Protein AF-A0A6B3DWB1-F1 (afdb_monomer)

Solvent-accessible surface area (backbone atoms only — not comparable to full-atom values): 5736 Å² total; per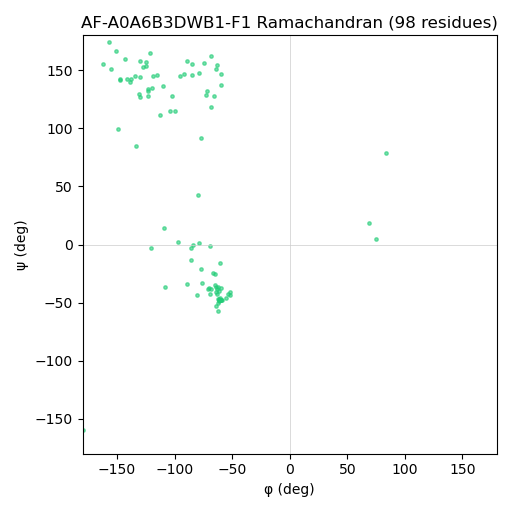-residue (Å²): 140,80,86,70,95,78,70,56,61,52,53,37,47,80,46,70,69,41,43,50,54,46,49,53,48,35,49,64,78,38,43,70,59,51,54,56,45,71,76,43,96,80,65,68,60,48,82,46,73,39,75,53,96,56,76,34,18,35,38,35,39,51,67,33,57,75,70,73,47,76,62,42,81,19,30,18,30,35,38,33,37,30,67,28,86,88,35,95,83,41,41,44,79,72,50,72,43,33,35,121

Foldseek 3Di:
DDPDPPPQKDWDFPDPVLQVVQQVVQCVVCVVVLVVVLVDPDDQKDKTKDFDPDFSTWMDGNVCVVVVHDTDTAGMKMWMWGADCPDPSRIDTPDMGTDD

Nearest PDB structures (foldseek):
  5e3e-assembly2_D  TM=9.545E-01  e=1.095E-08  Yersinia kristensenii ATCC 33638
  5hy7-assembly1_A  TM=4.727E-01  e=1.289E+00  Thermochaetoides thermophila DSM 1495

Structure (mmCIF, N/CA/C/O backbone):
data_AF-A0A6B3DWB1-F1
#
_entry.id   AF-A0A6B3DWB1-F1
#
loop_
_atom_site.group_PDB
_atom_site.id
_atom_site.type_symbol
_atom_site.label_atom_id
_atom_site.label_alt_id
_atom_site.label_comp_id
_atom_site.label_asym_id
_atom_site.label_entity_id
_atom_site.label_seq_id
_atom_site.pdbx_PDB_ins_code
_atom_site.Cartn_x
_atom_site.Cartn_y
_atom_site.Cartn_z
_atom_site.occupancy
_atom_site.B_iso_or_equiv
_atom_site.auth_seq_id
_atom_site.auth_comp_id
_atom_site.auth_asym_id
_atom_site.auth_atom_id
_atom_site.pdbx_PDB_model_num
ATOM 1 N N . MET A 1 1 ? 2.369 25.123 -7.418 1.00 39.56 1 MET A N 1
ATOM 2 C CA . MET A 1 1 ? 2.012 24.158 -6.358 1.00 39.56 1 MET A CA 1
ATOM 3 C C . MET A 1 1 ? 2.871 22.909 -6.545 1.00 39.56 1 MET A C 1
ATOM 5 O O . MET A 1 1 ? 2.590 22.113 -7.425 1.00 39.56 1 MET A O 1
ATOM 9 N N . ARG A 1 2 ? 3.979 22.782 -5.810 1.00 41.41 2 ARG A N 1
ATOM 10 C CA . ARG A 1 2 ? 4.730 21.524 -5.663 1.00 41.41 2 ARG A CA 1
ATOM 11 C C . ARG A 1 2 ? 5.015 21.384 -4.176 1.00 41.41 2 ARG A C 1
ATOM 13 O O . ARG A 1 2 ? 6.004 21.908 -3.680 1.00 41.41 2 ARG A O 1
ATOM 20 N N . ALA A 1 3 ? 4.047 20.826 -3.461 1.00 44.06 3 ALA A N 1
ATOM 21 C CA . ALA A 1 3 ? 4.266 20.412 -2.088 1.00 44.06 3 ALA A CA 1
ATOM 22 C C . ALA A 1 3 ? 5.155 19.159 -2.142 1.00 44.06 3 ALA A C 1
ATOM 24 O O . ALA A 1 3 ? 4.833 18.240 -2.886 1.00 44.06 3 ALA A O 1
ATOM 25 N N . GLU A 1 4 ? 6.251 19.169 -1.380 1.00 43.88 4 GLU A N 1
ATOM 26 C CA . GLU A 1 4 ? 7.167 18.040 -1.119 1.00 43.88 4 GLU A CA 1
ATOM 27 C C . GLU A 1 4 ? 8.274 17.782 -2.176 1.00 43.88 4 GLU A C 1
ATOM 29 O O . GLU A 1 4 ? 8.189 16.846 -2.970 1.00 43.88 4 GLU A O 1
ATOM 34 N N . PRO A 1 5 ? 9.368 18.576 -2.166 1.00 49.81 5 PRO A N 1
ATOM 35 C CA . PRO A 1 5 ? 10.569 18.350 -2.986 1.00 49.81 5 PRO A CA 1
ATOM 36 C C . PRO A 1 5 ? 11.415 17.116 -2.596 1.00 49.81 5 PRO A C 1
ATOM 38 O O . PRO A 1 5 ? 12.408 16.854 -3.271 1.00 49.81 5 PRO A O 1
ATOM 41 N N . GLU A 1 6 ? 11.033 16.366 -1.556 1.00 56.72 6 GLU A N 1
ATOM 42 C CA . GLU A 1 6 ? 11.760 15.185 -1.041 1.00 56.72 6 GLU A CA 1
ATOM 43 C C . GLU A 1 6 ? 11.223 13.835 -1.549 1.00 56.72 6 GLU A C 1
ATOM 45 O O . GLU A 1 6 ? 11.699 12.775 -1.147 1.00 56.72 6 GLU A O 1
ATOM 50 N N . ARG A 1 7 ? 10.212 13.826 -2.427 1.00 62.41 7 ARG A N 1
ATOM 51 C CA . ARG A 1 7 ? 9.732 12.572 -3.023 1.00 62.41 7 ARG A CA 1
ATOM 52 C C . ARG A 1 7 ? 10.687 12.110 -4.117 1.00 62.41 7 ARG A C 1
ATOM 54 O O . ARG 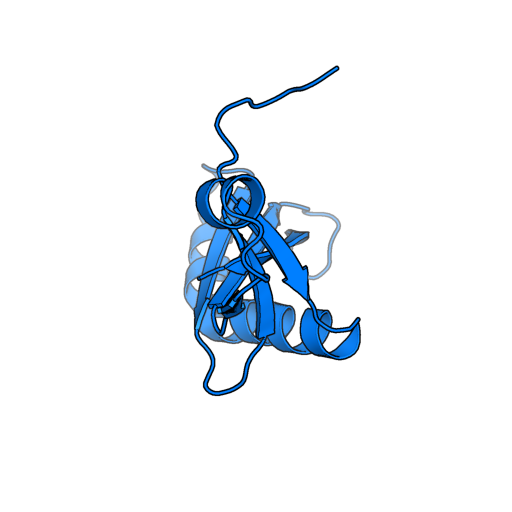A 1 7 ? 10.526 12.453 -5.286 1.00 62.41 7 ARG A O 1
ATOM 61 N N . ASP A 1 8 ? 11.653 11.292 -3.722 1.00 84.44 8 ASP A N 1
ATOM 62 C CA . ASP A 1 8 ? 12.647 10.702 -4.623 1.00 84.44 8 ASP A CA 1
ATOM 63 C C . ASP A 1 8 ? 12.122 9.503 -5.418 1.00 84.44 8 ASP A C 1
ATOM 65 O O . ASP A 1 8 ? 12.865 8.888 -6.184 1.00 84.44 8 ASP A O 1
ATOM 69 N N . THR A 1 9 ? 10.850 9.135 -5.253 1.00 89.69 9 THR A N 1
ATOM 70 C CA . THR A 1 9 ? 10.257 7.977 -5.924 1.00 89.69 9 THR A CA 1
ATOM 71 C C . THR A 1 9 ? 8.780 8.199 -6.232 1.00 89.69 9 THR A C 1
ATOM 73 O O . THR A 1 9 ? 8.039 8.768 -5.429 1.00 89.69 9 THR A O 1
ATOM 76 N N . VAL A 1 10 ? 8.346 7.724 -7.400 1.00 94.25 10 VAL A N 1
ATOM 77 C CA . VAL A 1 10 ? 6.935 7.610 -7.787 1.00 94.25 10 VAL A CA 1
ATOM 78 C C . VAL A 1 10 ? 6.660 6.160 -8.151 1.00 94.25 10 VAL A C 1
ATOM 80 O O . VAL A 1 10 ? 7.405 5.575 -8.932 1.00 94.25 10 VAL A O 1
ATOM 83 N N . SER A 1 11 ? 5.582 5.586 -7.626 1.00 96.88 11 SER A N 1
ATOM 84 C CA . SER A 1 11 ? 5.208 4.200 -7.895 1.00 96.88 11 SER A CA 1
ATOM 85 C C . SER A 1 11 ? 3.750 4.064 -8.316 1.00 96.88 11 SER A C 1
ATOM 87 O O . SER A 1 11 ? 2.917 4.940 -8.070 1.00 96.88 11 SER A O 1
ATOM 89 N N . ARG A 1 12 ? 3.448 2.960 -9.003 1.00 97.12 12 ARG A N 1
ATOM 90 C CA . ARG A 1 12 ? 2.096 2.615 -9.448 1.00 97.12 12 ARG A CA 1
ATOM 91 C C . ARG A 1 12 ? 1.891 1.108 -9.465 1.00 97.12 12 ARG A C 1
ATOM 93 O O . ARG A 1 12 ? 2.789 0.368 -9.871 1.00 97.12 12 ARG A O 1
ATOM 100 N N . TYR A 1 13 ? 0.698 0.670 -9.081 1.00 97.56 13 TYR A N 1
ATOM 101 C CA . TYR A 1 13 ? 0.252 -0.693 -9.360 1.00 97.56 13 TYR A CA 1
ATOM 102 C C . TYR A 1 13 ? 0.159 -0.924 -10.871 1.00 97.56 13 TYR A C 1
ATOM 104 O O . TYR A 1 13 ? -0.014 0.023 -11.645 1.00 97.56 13 TYR A O 1
ATOM 112 N N . VAL A 1 14 ? 0.294 -2.183 -11.286 1.00 92.69 14 VAL A N 1
ATOM 113 C CA . VAL A 1 14 ? 0.127 -2.564 -12.697 1.00 92.69 14 VAL A CA 1
ATOM 114 C C . VAL A 1 14 ? -1.317 -2.414 -13.169 1.00 92.69 14 VAL A C 1
ATOM 116 O O . VAL A 1 14 ? -1.541 -1.948 -14.283 1.00 92.69 14 VAL A O 1
ATOM 119 N N . ASP A 1 15 ? -2.276 -2.750 -12.311 1.00 92.94 15 ASP A N 1
ATOM 120 C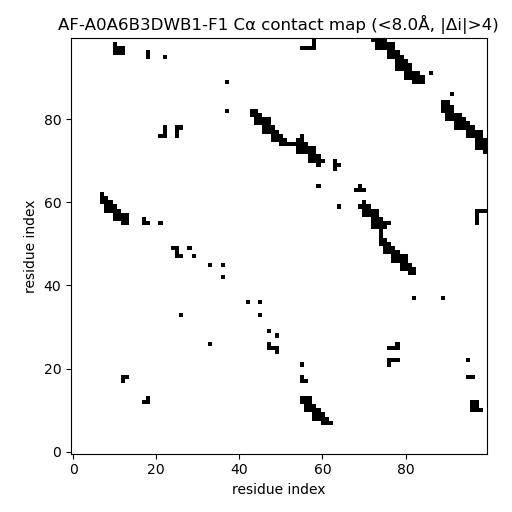 CA . ASP A 1 15 ? -3.712 -2.650 -12.545 1.00 92.94 15 ASP A CA 1
ATOM 121 C C . ASP A 1 15 ? -4.476 -2.568 -11.209 1.00 92.94 15 ASP A C 1
ATOM 123 O O . ASP A 1 15 ? -3.898 -2.660 -10.120 1.00 92.94 15 ASP A O 1
ATOM 127 N N . GLU A 1 16 ? -5.790 -2.359 -11.295 1.00 96.12 16 GLU A N 1
ATOM 128 C CA . GLU A 1 16 ? -6.681 -2.275 -10.134 1.00 96.12 16 GLU A CA 1
ATOM 129 C C . GLU A 1 16 ? -6.747 -3.593 -9.346 1.00 96.12 16 GLU A C 1
ATOM 131 O O . GLU A 1 16 ? -6.761 -3.577 -8.116 1.00 96.12 16 GLU A O 1
ATOM 136 N N . ALA A 1 17 ? -6.707 -4.740 -10.028 1.00 94.38 17 ALA A N 1
ATOM 137 C CA . ALA A 1 17 ? -6.743 -6.051 -9.381 1.00 94.38 17 ALA A CA 1
ATOM 138 C C . ALA A 1 17 ? -5.509 -6.283 -8.492 1.00 94.38 17 ALA A C 1
ATOM 140 O O . ALA A 1 17 ? -5.620 -6.784 -7.373 1.00 94.38 17 ALA A O 1
ATOM 141 N N . SER A 1 18 ? -4.334 -5.864 -8.959 1.00 93.56 18 SER A N 1
ATOM 142 C CA . SER A 1 18 ? -3.078 -5.924 -8.213 1.00 93.56 18 SER A CA 1
ATOM 143 C C . SER A 1 18 ? -3.067 -4.935 -7.054 1.00 93.56 18 SER A C 1
ATOM 145 O O . SER A 1 18 ? -2.581 -5.273 -5.975 1.00 93.56 18 SER A O 1
ATOM 147 N N . ALA A 1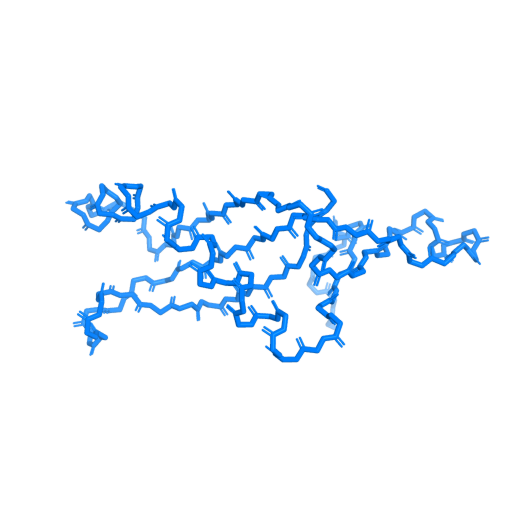 19 ? -3.654 -3.747 -7.240 1.00 96.62 19 ALA A N 1
ATOM 148 C CA . ALA A 1 19 ? -3.849 -2.786 -6.159 1.00 96.62 19 ALA A CA 1
ATOM 149 C C . ALA A 1 19 ? -4.722 -3.372 -5.040 1.00 96.62 19 ALA A C 1
ATOM 151 O O . ALA A 1 19 ? -4.345 -3.299 -3.868 1.00 96.62 19 ALA A O 1
ATOM 152 N N . GLN A 1 20 ? -5.841 -4.009 -5.399 1.00 96.88 20 GLN A N 1
ATOM 153 C CA . GLN A 1 20 ? -6.747 -4.652 -4.450 1.00 96.88 20 GLN A CA 1
ATOM 154 C C . GLN A 1 20 ? -6.054 -5.815 -3.726 1.00 96.88 20 GLN A C 1
ATOM 156 O O . GLN A 1 20 ? -5.969 -5.803 -2.500 1.00 96.88 20 GLN A O 1
ATOM 161 N N . LYS A 1 21 ? -5.453 -6.758 -4.472 1.00 96.75 21 LYS A N 1
ATOM 162 C CA . LYS A 1 21 ? -4.728 -7.915 -3.913 1.00 96.75 21 LYS A CA 1
ATOM 163 C C . LYS A 1 21 ? -3.623 -7.483 -2.944 1.00 96.75 21 LYS A C 1
ATOM 165 O O . LYS A 1 21 ? -3.499 -8.054 -1.863 1.00 96.75 21 LYS A O 1
ATOM 170 N N . ALA A 1 22 ? -2.822 -6.484 -3.318 1.00 97.56 22 ALA A N 1
ATOM 171 C CA . ALA A 1 22 ? -1.733 -5.996 -2.479 1.00 97.56 22 ALA A CA 1
ATOM 172 C C . ALA A 1 22 ? -2.254 -5.273 -1.227 1.00 97.56 22 ALA A C 1
ATOM 174 O O . ALA A 1 22 ? -1.737 -5.502 -0.135 1.00 97.56 22 ALA A O 1
ATOM 175 N N . THR A 1 23 ? -3.289 -4.438 -1.365 1.00 98.06 23 THR A N 1
ATOM 176 C CA . THR A 1 23 ? -3.896 -3.723 -0.231 1.00 98.06 23 THR A CA 1
ATOM 177 C C . THR A 1 23 ? -4.485 -4.706 0.779 1.00 98.06 23 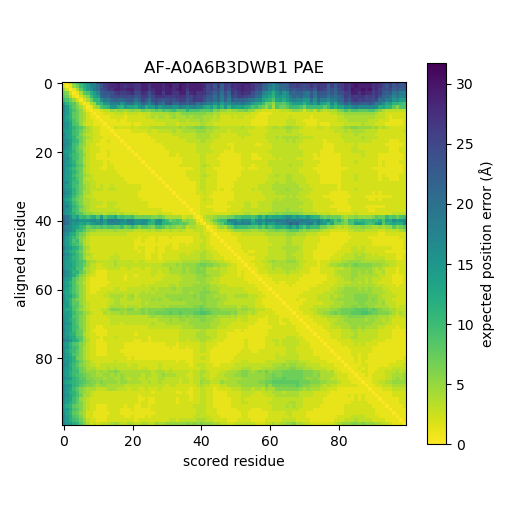THR A C 1
ATOM 179 O O . THR A 1 23 ? -4.147 -4.639 1.963 1.00 98.06 23 THR A O 1
ATOM 182 N N . ASP A 1 24 ? -5.299 -5.656 0.312 1.00 97.88 24 ASP A N 1
ATOM 183 C CA . ASP A 1 24 ? -5.909 -6.687 1.156 1.00 97.88 24 ASP A CA 1
ATOM 184 C C . ASP A 1 24 ? -4.845 -7.563 1.813 1.00 97.88 24 ASP A C 1
ATOM 186 O O . ASP A 1 24 ? -4.932 -7.867 3.001 1.00 97.88 24 ASP A O 1
ATOM 190 N N . GLY A 1 25 ? -3.796 -7.909 1.064 1.00 98.12 25 GLY A N 1
ATOM 191 C CA . GLY A 1 25 ? -2.654 -8.654 1.575 1.00 98.12 25 GLY A CA 1
ATOM 192 C C . GLY A 1 25 ? -1.944 -7.935 2.723 1.00 98.12 25 GLY A C 1
ATOM 193 O O . GLY A 1 25 ? -1.716 -8.540 3.770 1.00 98.12 25 GLY A O 1
ATOM 194 N N . VAL A 1 26 ? -1.644 -6.637 2.579 1.00 98.56 26 VAL A N 1
ATOM 195 C CA . VAL A 1 26 ? -1.014 -5.848 3.653 1.00 98.56 26 VAL A CA 1
ATOM 196 C C .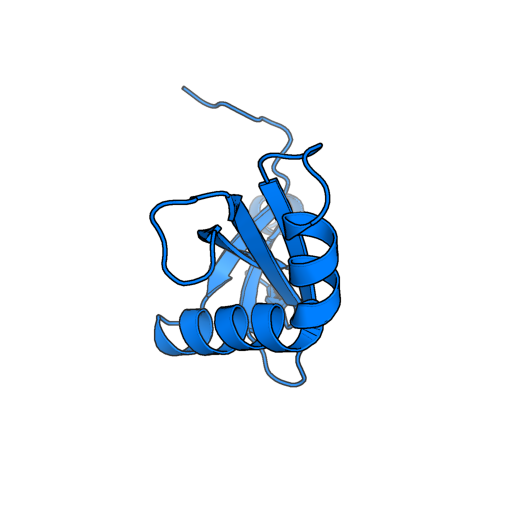 VAL A 1 26 ? -1.926 -5.795 4.878 1.00 98.56 26 VAL A C 1
ATOM 198 O O . VAL A 1 26 ? -1.457 -6.037 5.989 1.00 98.56 26 VAL A O 1
ATOM 201 N N . VAL A 1 27 ? -3.219 -5.509 4.693 1.00 98.12 27 VAL A N 1
ATOM 202 C CA . VAL A 1 27 ? -4.192 -5.441 5.795 1.00 98.12 27 VAL A CA 1
ATOM 203 C C . VAL A 1 27 ? -4.269 -6.778 6.532 1.00 98.12 27 VAL A C 1
ATOM 205 O O . VAL A 1 27 ? -4.130 -6.812 7.754 1.00 98.12 27 VAL A O 1
ATOM 208 N N . LEU A 1 28 ? -4.392 -7.883 5.795 1.00 98.06 28 LEU A N 1
ATOM 209 C CA . LEU A 1 28 ? -4.470 -9.229 6.356 1.00 98.06 28 LEU A CA 1
ATOM 210 C C . LEU A 1 28 ? -3.200 -9.598 7.137 1.00 98.06 28 LEU A C 1
ATOM 212 O O . LEU A 1 28 ? -3.282 -10.061 8.275 1.00 98.06 28 LEU A O 1
ATOM 216 N N . MET A 1 29 ? -2.016 -9.353 6.566 1.00 98.31 29 MET A N 1
ATOM 217 C CA . MET A 1 29 ? -0.731 -9.657 7.212 1.00 98.31 29 MET A CA 1
ATOM 218 C C . MET A 1 29 ? -0.466 -8.787 8.449 1.00 98.31 29 MET A C 1
ATOM 220 O O . MET A 1 29 ? 0.287 -9.186 9.340 1.00 98.31 29 MET A O 1
ATOM 224 N N . ARG A 1 30 ? -1.078 -7.599 8.523 1.00 98.12 30 ARG A N 1
ATOM 225 C CA . ARG A 1 30 ? -0.868 -6.608 9.590 1.00 98.12 30 ARG A CA 1
ATOM 226 C C . ARG A 1 30 ? -2.061 -6.450 10.534 1.00 98.12 30 ARG A C 1
ATOM 228 O O . ARG A 1 30 ? -2.071 -5.535 11.355 1.00 98.12 30 ARG A O 1
ATOM 235 N N . GLN A 1 31 ? -3.019 -7.373 10.504 1.00 97.75 31 GLN A N 1
ATOM 236 C CA . GLN A 1 31 ? -4.262 -7.300 11.278 1.00 97.75 31 GLN A CA 1
ATOM 237 C C . GLN A 1 31 ? -4.047 -7.035 12.782 1.00 97.75 31 GLN A C 1
ATOM 239 O O . GLN A 1 31 ? -4.686 -6.160 13.362 1.00 97.75 31 GLN A O 1
ATOM 244 N N . LYS A 1 32 ? -3.077 -7.710 13.413 1.00 97.44 32 LYS A N 1
ATOM 245 C CA . LYS A 1 32 ? -2.757 -7.502 14.841 1.00 97.44 32 LYS A CA 1
ATOM 246 C C . LYS A 1 32 ? -2.277 -6.081 15.147 1.00 97.44 32 LYS A C 1
ATOM 248 O O . LYS A 1 32 ? -2.567 -5.534 16.209 1.00 97.44 32 LYS A O 1
ATOM 253 N N . GLU A 1 33 ? -1.517 -5.487 14.232 1.00 97.44 33 GLU A N 1
ATOM 254 C CA . GLU A 1 33 ? -1.021 -4.118 14.370 1.00 97.44 33 GLU A CA 1
ATOM 255 C C . GLU A 1 33 ? -2.160 -3.106 14.216 1.00 97.44 33 GLU A C 1
ATOM 257 O O . GLU A 1 33 ? -2.235 -2.144 14.982 1.00 97.44 33 GLU A O 1
ATOM 262 N N . ILE A 1 34 ? -3.093 -3.374 13.298 1.00 97.12 34 ILE A N 1
ATOM 263 C CA . ILE A 1 34 ? -4.314 -2.584 13.107 1.00 97.12 34 ILE A CA 1
ATOM 264 C C . ILE A 1 34 ? -5.172 -2.605 14.373 1.00 97.12 34 ILE A C 1
ATOM 266 O O . ILE A 1 34 ? -5.567 -1.545 14.855 1.00 97.12 34 ILE A O 1
ATOM 270 N N . GLU A 1 35 ? -5.421 -3.777 14.954 1.00 96.25 35 GLU A N 1
ATOM 271 C CA . GLU A 1 35 ? -6.199 -3.922 16.192 1.00 96.25 35 GLU A CA 1
ATOM 272 C C . GLU A 1 35 ? -5.554 -3.169 17.362 1.00 96.25 35 GLU A C 1
ATOM 274 O O . GLU A 1 35 ? -6.208 -2.379 18.052 1.00 96.25 35 GLU A O 1
ATOM 279 N N . ALA A 1 36 ? -4.242 -3.347 17.550 1.00 95.94 36 ALA A N 1
ATOM 280 C CA . ALA A 1 36 ? -3.488 -2.652 18.587 1.00 95.94 36 ALA A CA 1
ATOM 281 C C . ALA A 1 36 ? -3.487 -1.133 18.378 1.00 95.94 36 ALA A C 1
ATOM 283 O O . ALA A 1 36 ? -3.573 -0.367 19.344 1.00 95.94 36 ALA A O 1
ATOM 284 N N . TRP A 1 37 ? -3.393 -0.685 17.125 1.00 96.62 37 TRP A N 1
ATOM 285 C CA . TRP A 1 37 ? -3.534 0.717 16.782 1.00 96.62 37 TRP A CA 1
ATOM 286 C C . TRP A 1 37 ? -4.929 1.198 17.153 1.00 96.62 37 TRP A C 1
ATOM 288 O O . TRP A 1 37 ? -5.012 2.096 17.985 1.00 96.62 3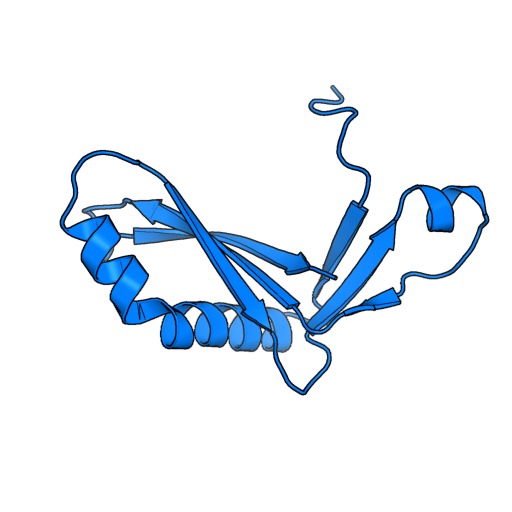7 TRP A O 1
ATOM 298 N N . LEU A 1 38 ? -6.007 0.596 16.643 1.00 95.31 38 LEU A N 1
ATOM 299 C CA . LEU A 1 38 ? -7.391 1.002 16.915 1.00 95.31 38 LEU A CA 1
ATOM 300 C C . LEU A 1 38 ? -7.686 1.117 18.419 1.00 95.31 38 LEU A C 1
ATOM 302 O O . LEU A 1 38 ? -8.270 2.119 18.836 1.00 95.31 38 LEU A O 1
ATOM 306 N N . ALA A 1 39 ? -7.182 0.194 19.241 1.00 94.50 39 ALA A N 1
ATOM 307 C CA . ALA A 1 39 ? -7.328 0.239 20.698 1.00 94.50 39 ALA A CA 1
ATOM 308 C C . ALA A 1 39 ? -6.625 1.441 21.373 1.00 94.50 39 ALA A C 1
ATOM 310 O O . ALA A 1 39 ? -7.023 1.880 22.452 1.00 94.50 39 ALA A O 1
ATOM 311 N N . ARG A 1 40 ? -5.575 2.006 20.761 1.00 90.31 40 ARG A N 1
ATOM 312 C CA . ARG A 1 40 ? -4.782 3.124 21.308 1.00 90.31 40 ARG A CA 1
ATOM 313 C C . ARG A 1 40 ? -5.209 4.460 20.697 1.00 90.31 40 ARG A C 1
ATOM 315 O O . ARG A 1 40 ? -4.939 4.716 19.532 1.00 90.31 40 ARG A O 1
ATOM 322 N N . ASN A 1 41 ? -5.760 5.394 21.471 1.00 76.50 41 ASN A N 1
ATOM 323 C CA . ASN A 1 41 ? -6.254 6.682 20.945 1.00 76.50 41 ASN A CA 1
ATOM 324 C C . ASN A 1 41 ? -5.163 7.759 20.694 1.00 76.50 41 ASN A C 1
ATOM 326 O O . ASN A 1 41 ? -5.332 8.914 21.074 1.00 76.50 41 ASN A O 1
ATOM 330 N N . ARG A 1 42 ? -4.006 7.401 20.117 1.00 76.81 42 ARG A N 1
ATOM 331 C CA . ARG A 1 42 ? -2.863 8.336 19.976 1.00 76.81 42 ARG A CA 1
ATOM 332 C C . ARG A 1 42 ? -2.583 8.816 18.550 1.00 76.81 42 ARG A C 1
ATOM 334 O O . ARG A 1 42 ? -2.232 9.976 18.381 1.00 76.81 42 ARG A O 1
ATOM 341 N N . SER A 1 43 ? -2.752 7.970 17.528 1.00 88.38 43 SER A N 1
ATOM 342 C CA . SER A 1 43 ? -2.495 8.348 16.126 1.00 88.38 43 SER A CA 1
ATOM 343 C C . SER A 1 43 ? -3.743 8.219 15.254 1.00 88.38 43 SER A C 1
ATOM 345 O O . SER A 1 43 ? -4.439 7.203 15.288 1.00 88.38 43 SER A O 1
ATOM 347 N N . ARG A 1 44 ? -3.997 9.239 14.421 1.00 93.38 44 ARG A N 1
ATOM 348 C CA . ARG A 1 44 ? -5.104 9.261 13.444 1.00 93.38 44 ARG A CA 1
ATOM 349 C C . ARG A 1 44 ? -4.830 8.429 12.190 1.00 93.38 44 ARG A C 1
ATOM 351 O O . ARG A 1 44 ? -5.785 8.072 11.501 1.00 93.38 44 ARG A O 1
ATOM 358 N N . LYS A 1 45 ? -3.559 8.150 11.891 1.00 96.81 45 LYS A N 1
ATOM 359 C CA . LYS A 1 45 ? -3.123 7.355 10.737 1.00 96.81 45 LYS A CA 1
ATOM 360 C C . LYS A 1 45 ? -2.248 6.185 11.184 1.00 96.81 45 LYS A C 1
ATOM 362 O O . LYS A 1 45 ? -1.595 6.277 12.226 1.00 96.81 45 LYS A O 1
ATOM 367 N N . LEU A 1 46 ? -2.240 5.123 10.397 1.00 97.38 46 LEU A N 1
ATOM 368 C CA . LEU A 1 46 ? -1.337 3.989 10.550 1.00 97.38 46 LEU A CA 1
ATOM 369 C C . LEU A 1 46 ? -0.721 3.693 9.190 1.00 97.38 46 LEU A C 1
ATOM 371 O O . LEU A 1 46 ? -1.444 3.607 8.202 1.00 97.38 46 LEU A O 1
ATOM 375 N N . GLU A 1 47 ? 0.597 3.589 9.150 1.00 98.00 47 GLU A N 1
ATOM 376 C CA . GLU A 1 47 ? 1.342 3.201 7.960 1.00 98.00 47 GLU A CA 1
ATOM 377 C C . GLU A 1 47 ? 1.753 1.745 8.116 1.00 98.00 47 GLU A C 1
ATOM 379 O O . GLU A 1 47 ? 2.304 1.367 9.146 1.00 98.00 47 GLU A O 1
ATOM 384 N N . LEU A 1 48 ? 1.436 0.938 7.112 1.00 98.25 48 LEU A N 1
ATOM 385 C CA . LEU A 1 48 ? 1.662 -0.496 7.101 1.00 98.25 48 LEU A CA 1
ATOM 386 C C . LEU A 1 48 ? 2.358 -0.879 5.812 1.00 98.25 48 LEU A C 1
ATOM 388 O O . LEU A 1 48 ? 2.041 -0.347 4.751 1.00 98.25 48 LEU A O 1
ATOM 392 N N . GLU A 1 49 ? 3.254 -1.849 5.897 1.00 98.19 49 GLU A N 1
ATOM 393 C CA . GLU A 1 49 ? 3.986 -2.344 4.741 1.00 98.19 49 GLU A CA 1
ATOM 394 C C . GLU A 1 49 ? 4.085 -3.864 4.777 1.00 98.19 49 GLU A C 1
ATOM 396 O O . GLU A 1 49 ? 4.259 -4.464 5.843 1.00 98.19 49 GLU A O 1
ATOM 401 N N . ALA A 1 50 ? 3.986 -4.503 3.619 1.00 97.94 50 ALA A N 1
ATOM 402 C CA . ALA A 1 50 ? 4.300 -5.915 3.451 1.00 97.94 50 ALA A CA 1
ATOM 403 C C . ALA A 1 50 ? 4.968 -6.156 2.096 1.00 97.94 50 ALA A C 1
ATOM 405 O O . ALA A 1 50 ? 4.845 -5.347 1.177 1.00 97.94 50 ALA A O 1
ATOM 406 N N . HIS A 1 51 ? 5.666 -7.284 2.004 1.00 97.12 51 HIS A N 1
ATOM 407 C CA . HIS A 1 51 ? 6.316 -7.764 0.792 1.00 97.12 51 HIS A CA 1
ATOM 408 C C . HIS A 1 51 ? 5.666 -9.069 0.342 1.00 97.12 51 HIS A C 1
ATOM 410 O O . HIS A 1 51 ? 5.246 -9.874 1.176 1.00 97.12 51 HIS A O 1
ATOM 416 N N . PHE A 1 52 ? 5.596 -9.257 -0.972 1.00 94.94 52 PHE A N 1
ATOM 417 C CA . PHE A 1 52 ? 4.950 -10.390 -1.625 1.00 94.94 52 PHE A CA 1
ATOM 418 C C . PHE A 1 52 ? 5.942 -11.156 -2.505 1.00 94.94 52 PHE A C 1
ATOM 420 O O . PHE A 1 52 ? 7.013 -10.655 -2.846 1.00 94.94 52 PHE A O 1
ATOM 427 N N . ASP A 1 53 ? 5.575 -12.373 -2.902 1.00 94.06 53 ASP A N 1
ATOM 428 C CA . ASP A 1 53 ? 6.396 -13.173 -3.819 1.00 94.06 53 ASP A CA 1
ATOM 429 C C . ASP A 1 53 ? 6.285 -12.678 -5.270 1.00 94.06 53 ASP A C 1
ATOM 431 O O . ASP A 1 53 ? 7.267 -12.700 -6.020 1.00 94.06 53 ASP A O 1
ATOM 435 N N . ASP A 1 54 ? 5.108 -12.174 -5.645 1.00 91.81 54 ASP A N 1
ATOM 436 C CA . ASP A 1 54 ? 4.814 -11.610 -6.962 1.00 91.81 54 ASP A CA 1
ATOM 437 C C . ASP A 1 54 ? 5.114 -10.106 -7.022 1.00 91.81 54 ASP A C 1
ATOM 439 O O . ASP A 1 54 ? 5.100 -9.400 -6.011 1.00 91.81 54 ASP A O 1
ATOM 443 N N . HIS A 1 55 ? 5.327 -9.590 -8.233 1.00 94.69 55 HIS A N 1
ATOM 444 C CA . HIS A 1 55 ? 5.424 -8.149 -8.450 1.00 94.69 55 HIS A CA 1
ATOM 445 C C . HIS A 1 55 ? 4.089 -7.458 -8.170 1.00 94.69 55 HIS A C 1
ATOM 447 O O . HIS A 1 55 ? 3.055 -7.825 -8.727 1.00 94.69 55 HIS A O 1
ATOM 453 N N . THR A 1 56 ? 4.131 -6.425 -7.334 1.00 95.06 56 THR A N 1
ATOM 454 C CA . THR A 1 56 ? 2.973 -5.594 -6.992 1.00 95.06 56 THR A CA 1
ATOM 455 C C . THR A 1 56 ? 2.835 -4.425 -7.959 1.00 95.06 56 THR A C 1
ATOM 457 O O . THR A 1 56 ? 1.726 -4.007 -8.288 1.00 95.06 56 THR A O 1
ATOM 460 N N . GLY A 1 57 ? 3.950 -3.888 -8.453 1.00 96.69 57 GLY A N 1
ATOM 461 C CA . GLY A 1 57 ? 3.921 -2.735 -9.336 1.00 96.69 57 GLY A CA 1
ATOM 462 C C . GLY A 1 57 ? 5.290 -2.277 -9.803 1.00 96.69 57 GLY A C 1
ATOM 463 O O . GLY A 1 57 ? 6.266 -3.026 -9.788 1.00 96.69 57 GLY A O 1
ATOM 464 N N . LEU A 1 58 ? 5.328 -1.019 -10.232 1.00 97.81 58 LEU A N 1
ATOM 465 C CA . LEU A 1 58 ? 6.514 -0.355 -10.752 1.00 97.81 58 LEU A CA 1
ATOM 466 C C . LEU A 1 58 ? 6.873 0.846 -9.884 1.00 97.81 58 LEU A C 1
ATOM 468 O O . LEU A 1 58 ? 5.986 1.566 -9.420 1.00 97.81 58 LEU A O 1
ATOM 472 N N . SER A 1 59 ? 8.168 1.093 -9.734 1.00 97.44 59 SER A N 1
ATOM 473 C CA . SER A 1 59 ? 8.729 2.210 -8.982 1.00 97.44 59 SER A CA 1
ATOM 474 C C . SER A 1 59 ? 9.777 2.937 -9.819 1.00 97.44 59 SER A C 1
ATOM 476 O O . SER A 1 59 ? 10.691 2.321 -10.361 1.00 97.44 59 SER A O 1
ATOM 478 N N . LEU A 1 60 ? 9.639 4.252 -9.967 1.00 96.44 60 LEU A N 1
ATOM 479 C CA . LEU A 1 60 ? 10.595 5.101 -10.666 1.00 96.44 60 LEU A CA 1
ATOM 480 C C . LEU A 1 60 ? 11.267 6.031 -9.662 1.00 96.44 60 LEU A C 1
ATOM 482 O O . LEU A 1 60 ? 10.632 6.946 -9.128 1.00 96.44 60 LEU A O 1
ATOM 486 N N . SER A 1 61 ? 12.559 5.808 -9.434 1.00 94.69 61 SER A N 1
ATOM 487 C CA . SER A 1 61 ? 13.383 6.721 -8.652 1.00 94.69 61 SER A CA 1
ATOM 488 C C . SER A 1 61 ? 13.721 7.980 -9.456 1.00 94.69 61 SER A C 1
ATOM 490 O O . SER A 1 61 ? 13.763 7.980 -10.691 1.00 94.69 61 SER A O 1
ATOM 492 N N . ARG A 1 62 ? 14.023 9.071 -8.751 1.00 92.44 62 ARG A N 1
ATOM 493 C CA . ARG A 1 62 ? 14.513 10.308 -9.366 1.00 92.44 62 ARG A CA 1
ATOM 494 C C . ARG A 1 62 ? 15.820 10.088 -10.130 1.00 92.44 62 ARG A C 1
ATOM 496 O O . ARG A 1 62 ? 15.997 10.681 -11.191 1.00 92.44 62 ARG A O 1
ATOM 503 N N . ALA A 1 63 ? 16.708 9.234 -9.617 1.00 91.62 63 ALA A N 1
ATOM 504 C CA . ALA A 1 63 ? 17.954 8.871 -10.287 1.00 91.62 63 ALA A CA 1
ATOM 505 C C . ALA A 1 63 ? 17.682 8.184 -11.635 1.00 91.62 63 ALA A C 1
ATOM 507 O O . ALA A 1 63 ? 18.218 8.625 -12.652 1.00 91.62 63 ALA A O 1
ATOM 508 N N . ASN A 1 64 ? 16.778 7.197 -11.660 1.00 93.06 64 ASN A N 1
ATOM 509 C CA . ASN A 1 64 ? 16.404 6.491 -12.886 1.00 93.06 64 ASN A CA 1
ATOM 510 C C . ASN A 1 64 ? 15.759 7.451 -13.891 1.00 93.06 64 ASN A C 1
ATOM 512 O O . ASN A 1 64 ? 16.134 7.457 -15.060 1.00 93.06 64 ASN A O 1
ATOM 516 N N . PHE A 1 65 ? 14.876 8.343 -13.432 1.00 93.25 65 PHE A N 1
ATOM 517 C CA . PHE A 1 65 ? 14.287 9.372 -14.290 1.00 93.25 65 PHE A CA 1
ATOM 518 C C . PHE A 1 65 ? 15.345 10.286 -14.931 1.00 93.25 65 PHE A C 1
ATOM 520 O O . PHE A 1 65 ? 15.308 10.513 -16.138 1.00 93.25 65 PHE A O 1
ATOM 527 N N . VAL A 1 66 ? 16.305 10.791 -14.146 1.00 94.19 66 VAL A N 1
ATOM 528 C CA . VAL A 1 66 ? 17.375 11.680 -14.641 1.00 94.19 66 VAL A CA 1
ATOM 529 C C . VAL A 1 66 ? 18.302 10.964 -15.627 1.00 94.19 66 VAL A C 1
ATOM 531 O O . VAL A 1 66 ? 18.772 11.583 -16.578 1.00 94.19 66 VAL A O 1
ATOM 534 N N . GLN A 1 67 ? 18.549 9.671 -15.425 1.00 95.25 67 GLN A N 1
ATOM 535 C CA . GLN A 1 67 ? 19.403 8.852 -16.290 1.00 95.25 67 GLN A CA 1
ATOM 536 C C . GLN A 1 67 ? 18.659 8.260 -17.501 1.00 95.25 67 GLN A C 1
ATOM 538 O O . GLN A 1 67 ? 19.280 7.595 -18.327 1.00 95.25 67 GLN A O 1
ATOM 543 N N . GLY A 1 68 ? 17.345 8.481 -17.624 1.00 94.81 68 GLY A N 1
ATOM 544 C CA . GLY A 1 68 ? 16.520 7.865 -18.669 1.00 94.81 68 GLY A CA 1
ATOM 545 C C . GLY A 1 68 ? 16.341 6.350 -18.509 1.00 94.81 68 GLY A C 1
ATOM 546 O O . GLY A 1 68 ? 15.985 5.671 -19.471 1.00 94.81 68 GLY A O 1
ATOM 547 N N . ALA A 1 69 ? 16.591 5.811 -17.313 1.00 96.56 69 ALA A N 1
ATOM 548 C CA . ALA A 1 69 ? 16.387 4.406 -16.993 1.00 96.56 69 ALA A CA 1
ATOM 549 C C . ALA A 1 69 ? 14.895 4.105 -16.735 1.00 96.56 69 ALA A C 1
ATOM 551 O O . ALA A 1 69 ? 14.160 4.967 -16.235 1.00 96.56 69 ALA A O 1
ATOM 552 N N . PRO A 1 70 ? 14.419 2.893 -17.074 1.00 95.56 70 PRO A N 1
ATOM 553 C CA . PRO A 1 70 ? 13.022 2.523 -16.880 1.00 95.56 70 PRO A CA 1
ATOM 554 C C . PRO A 1 70 ? 12.656 2.387 -15.387 1.00 95.56 70 PRO A C 1
ATOM 556 O O . PRO A 1 70 ? 13.536 2.227 -14.538 1.00 95.56 70 PRO A O 1
ATOM 559 N N . PRO A 1 71 ? 11.351 2.415 -15.050 1.00 96.12 71 PRO A N 1
ATOM 560 C CA . PRO A 1 71 ? 10.871 2.018 -13.730 1.00 96.12 71 PRO A CA 1
ATOM 561 C C . PRO A 1 71 ? 11.228 0.563 -13.411 1.00 96.12 71 PRO A C 1
ATOM 563 O O . PRO A 1 71 ? 11.217 -0.298 -14.292 1.00 96.12 71 PRO A O 1
ATOM 566 N N . GLU A 1 72 ? 11.475 0.287 -12.138 1.00 97.31 72 GLU A N 1
ATOM 567 C CA . GLU A 1 72 ? 11.830 -1.033 -11.628 1.00 97.31 72 GLU A CA 1
ATOM 568 C C . GLU A 1 72 ? 10.598 -1.768 -11.114 1.00 97.31 72 GLU A C 1
ATOM 570 O O . GLU A 1 72 ? 9.680 -1.166 -10.551 1.00 97.31 72 GLU A O 1
ATOM 575 N N . TRP A 1 73 ? 10.585 -3.083 -11.302 1.00 97.50 73 TRP A N 1
ATOM 576 C CA . TRP A 1 73 ? 9.579 -3.950 -10.711 1.00 97.50 73 TRP A CA 1
ATOM 577 C C . TRP A 1 73 ? 9.800 -4.071 -9.208 1.00 97.50 73 TRP A C 1
ATOM 579 O O . TRP A 1 73 ? 10.908 -4.355 -8.763 1.00 97.50 73 TRP A O 1
ATOM 589 N N . VAL A 1 74 ? 8.730 -3.903 -8.436 1.00 97.19 74 VAL A N 1
ATOM 590 C CA . VAL A 1 74 ? 8.774 -3.998 -6.976 1.00 97.19 74 VAL A CA 1
ATOM 591 C C . VAL A 1 74 ? 7.764 -5.010 -6.461 1.00 97.19 74 VAL A C 1
ATOM 593 O O . VAL A 1 74 ? 6.785 -5.338 -7.139 1.00 97.19 74 VAL A O 1
ATOM 596 N N . LYS A 1 75 ? 8.026 -5.523 -5.259 1.00 97.06 75 LYS A N 1
ATOM 597 C CA . LYS A 1 75 ? 7.200 -6.543 -4.600 1.00 97.06 75 LYS A CA 1
ATOM 598 C C . LYS A 1 75 ? 6.639 -6.091 -3.255 1.00 97.06 75 LYS A C 1
ATOM 600 O O . LYS A 1 75 ? 5.895 -6.837 -2.626 1.00 97.06 75 LYS A O 1
ATOM 605 N N . GLY A 1 76 ? 6.989 -4.891 -2.799 1.00 97.00 76 GLY A N 1
ATOM 606 C CA . GLY A 1 76 ? 6.419 -4.286 -1.606 1.00 97.00 76 GLY A CA 1
ATOM 607 C C . GLY A 1 76 ? 5.114 -3.554 -1.904 1.00 97.00 76 GLY A C 1
ATOM 608 O O . GLY A 1 76 ? 4.869 -3.087 -3.022 1.00 97.00 76 GLY A O 1
ATOM 609 N N . ALA A 1 77 ? 4.268 -3.414 -0.891 1.00 98.25 77 ALA A N 1
ATOM 610 C CA . ALA A 1 77 ? 3.167 -2.463 -0.899 1.00 98.25 77 ALA A CA 1
ATOM 611 C C . ALA A 1 77 ? 3.040 -1.783 0.457 1.00 98.25 77 ALA A C 1
ATOM 613 O O . ALA A 1 77 ? 3.138 -2.423 1.506 1.00 98.25 77 ALA A O 1
ATOM 614 N N . ARG A 1 78 ? 2.762 -0.482 0.409 1.00 98.50 78 ARG A N 1
ATOM 615 C CA . ARG A 1 78 ? 2.459 0.332 1.574 1.00 98.50 78 ARG A CA 1
ATOM 616 C C . ARG A 1 78 ? 0.993 0.727 1.559 1.00 98.50 78 ARG A C 1
ATOM 618 O O . ARG A 1 78 ? 0.446 1.121 0.528 1.00 98.50 78 ARG A O 1
ATOM 625 N N . VAL A 1 79 ? 0.358 0.628 2.717 1.00 98.62 79 VAL A N 1
ATOM 626 C CA . VAL A 1 79 ? -1.026 1.027 2.958 1.00 98.62 79 VAL A CA 1
ATOM 627 C C . VAL A 1 79 ? -1.031 2.043 4.085 1.00 98.62 79 VAL A C 1
ATOM 629 O O . VAL A 1 79 ? -0.503 1.796 5.167 1.00 98.62 79 VAL A O 1
ATOM 632 N N . ILE A 1 80 ? -1.663 3.188 3.843 1.00 98.25 80 ILE A N 1
ATOM 633 C CA . ILE A 1 80 ? -1.918 4.179 4.883 1.00 98.25 80 ILE A CA 1
ATOM 634 C C . ILE A 1 80 ? -3.388 4.087 5.260 1.00 98.25 80 ILE A C 1
ATOM 636 O O . ILE A 1 80 ? -4.264 4.413 4.461 1.00 98.25 80 ILE A O 1
ATOM 640 N N . LEU A 1 81 ? -3.664 3.684 6.494 1.00 98.00 81 LEU A N 1
ATOM 641 C CA . LEU A 1 81 ? -5.002 3.679 7.067 1.00 98.00 81 LEU A CA 1
ATOM 642 C C . LEU A 1 81 ? -5.269 4.994 7.793 1.00 98.00 81 LEU A C 1
ATOM 644 O O . LEU A 1 81 ? -4.381 5.593 8.405 1.00 98.00 81 LEU A O 1
ATOM 648 N N . LYS A 1 82 ? -6.521 5.440 7.762 1.00 97.56 82 LYS A N 1
ATOM 649 C CA . LYS A 1 82 ? -7.026 6.569 8.543 1.00 97.56 82 LYS A CA 1
ATOM 650 C C . LYS A 1 82 ? -8.203 6.092 9.378 1.00 97.56 82 LYS A C 1
ATOM 652 O O . LYS A 1 82 ? -9.098 5.441 8.847 1.00 97.56 82 LYS A O 1
ATOM 657 N N . ARG A 1 83 ? -8.225 6.447 10.666 1.00 95.88 83 ARG A N 1
ATOM 658 C CA . ARG A 1 83 ? -9.369 6.123 11.527 1.00 95.88 83 ARG A CA 1
ATOM 659 C C . ARG A 1 83 ? -10.639 6.740 10.982 1.00 95.88 83 ARG A C 1
ATOM 661 O O . ARG A 1 83 ? -10.655 7.919 10.619 1.00 95.88 83 ARG A O 1
ATOM 668 N N . ASP A 1 84 ? -11.690 5.948 11.025 1.00 95.06 84 ASP A N 1
ATOM 669 C CA . ASP A 1 84 ? -13.030 6.386 10.713 1.00 95.06 84 ASP A CA 1
ATOM 670 C C . ASP A 1 84 ? -14.029 5.576 11.546 1.00 95.06 84 ASP A C 1
ATOM 672 O O . ASP A 1 84 ? -14.360 4.454 11.170 1.00 95.06 84 ASP A O 1
ATOM 676 N N . PRO A 1 85 ? -14.524 6.136 12.665 1.00 91.56 85 PRO A N 1
ATOM 677 C CA . PRO A 1 85 ? -15.536 5.484 13.492 1.00 91.56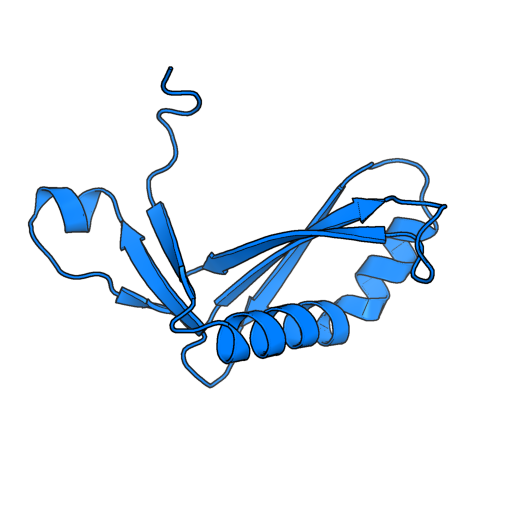 85 PRO A CA 1
ATOM 678 C C . PRO A 1 85 ? -16.859 5.205 12.763 1.00 91.56 85 PRO A C 1
ATOM 680 O O . PRO A 1 85 ? -17.668 4.444 13.278 1.00 91.56 85 PRO A O 1
ATOM 683 N N . SER A 1 86 ? -17.103 5.835 11.606 1.00 95.06 86 SER A N 1
ATOM 684 C CA . SER A 1 86 ? -18.290 5.574 10.782 1.00 95.06 86 SER A CA 1
ATOM 685 C C . SER A 1 86 ? -18.120 4.394 9.820 1.00 95.06 86 SER A C 1
ATOM 687 O O . SER A 1 86 ? -19.105 3.936 9.245 1.00 95.06 86 SER A O 1
ATOM 689 N N . ALA A 1 87 ? -16.891 3.910 9.616 1.00 94.31 87 ALA A N 1
ATOM 690 C CA . ALA A 1 87 ? -16.618 2.740 8.791 1.00 94.31 87 ALA A CA 1
ATOM 691 C C . ALA A 1 87 ? -16.779 1.453 9.613 1.00 94.31 87 ALA A C 1
ATOM 693 O O . ALA A 1 87 ? -16.412 1.421 10.785 1.00 94.31 87 ALA A O 1
ATOM 694 N N . GLU A 1 88 ? -17.250 0.376 8.978 1.00 94.00 88 GLU A N 1
ATOM 695 C CA . GLU A 1 88 ? -17.468 -0.933 9.617 1.00 94.00 88 GLU A CA 1
ATOM 696 C C . GLU A 1 88 ? -16.216 -1.457 10.339 1.00 94.00 88 GLU A C 1
ATOM 698 O O . GLU A 1 88 ? -16.287 -1.903 11.479 1.00 94.00 88 GLU A O 1
ATOM 703 N N . MET A 1 89 ? -15.046 -1.309 9.712 1.00 93.31 89 MET A N 1
ATOM 704 C CA . MET A 1 89 ? -13.764 -1.753 10.273 1.00 93.31 89 MET A CA 1
ATOM 705 C C . MET A 1 89 ? -13.126 -0.731 11.235 1.00 93.31 89 MET A C 1
ATOM 707 O O . MET A 1 89 ? -12.026 -0.949 11.740 1.00 93.31 89 MET A O 1
ATOM 711 N N . GLY A 1 90 ? -13.760 0.425 11.462 1.00 94.81 90 GLY A N 1
ATOM 712 C CA . GLY A 1 90 ? -13.211 1.527 12.264 1.00 94.81 90 GLY A CA 1
ATOM 713 C C . GLY A 1 90 ? -12.108 2.343 11.570 1.00 94.81 90 GLY A C 1
ATOM 714 O O . GLY A 1 90 ? -11.515 3.247 12.174 1.00 94.81 90 GLY A O 1
ATOM 715 N N . TYR A 1 91 ? -11.816 2.052 10.300 1.00 96.75 91 TYR A N 1
ATOM 716 C CA . TYR A 1 91 ? -10.851 2.773 9.472 1.00 96.75 91 TYR A CA 1
ATOM 717 C C . TYR A 1 91 ? -11.214 2.727 7.985 1.00 96.75 91 TYR A C 1
ATOM 719 O O . TYR A 1 91 ? -12.035 1.926 7.544 1.00 96.75 91 TYR A O 1
ATOM 727 N N . ARG A 1 92 ? -10.552 3.582 7.200 1.00 97.31 92 ARG A N 1
ATOM 728 C CA . ARG A 1 92 ? -10.516 3.520 5.733 1.00 97.31 92 ARG A CA 1
ATOM 729 C C . ARG A 1 92 ? -9.081 3.529 5.232 1.00 97.31 92 ARG A C 1
ATOM 731 O O . ARG A 1 92 ? -8.204 4.125 5.865 1.00 97.31 92 ARG A O 1
ATOM 738 N N . VAL A 1 93 ? -8.859 2.934 4.066 1.00 97.69 93 VAL A N 1
ATOM 739 C CA . VAL A 1 93 ? -7.616 3.112 3.310 1.00 97.69 93 VAL A CA 1
ATOM 740 C C . VAL A 1 93 ? -7.575 4.552 2.796 1.00 97.69 93 VAL A C 1
ATOM 742 O O . VAL A 1 93 ? -8.463 4.990 2.071 1.00 97.69 93 VAL A O 1
ATOM 745 N N . LEU A 1 94 ? -6.567 5.314 3.221 1.00 97.69 94 LEU A N 1
ATOM 746 C CA . LEU A 1 94 ? -6.323 6.676 2.748 1.00 97.69 94 LEU A CA 1
ATOM 747 C C . LEU A 1 94 ? -5.598 6.665 1.402 1.00 97.69 94 LEU A C 1
ATOM 749 O O . LEU A 1 94 ? -5.911 7.465 0.527 1.00 97.69 94 LEU A O 1
ATOM 753 N N . THR A 1 95 ? -4.593 5.804 1.275 1.00 97.31 95 THR A N 1
ATOM 754 C CA . THR A 1 95 ? -3.853 5.565 0.035 1.00 97.31 95 THR A CA 1
ATOM 755 C C . THR A 1 95 ? -3.105 4.242 0.139 1.00 97.31 95 THR A C 1
ATOM 757 O O . THR A 1 95 ? -2.782 3.792 1.244 1.00 97.31 95 THR A O 1
ATOM 760 N N . SER A 1 96 ? -2.818 3.640 -1.009 1.00 97.94 96 SER A N 1
ATOM 761 C CA . SER A 1 96 ? -1.927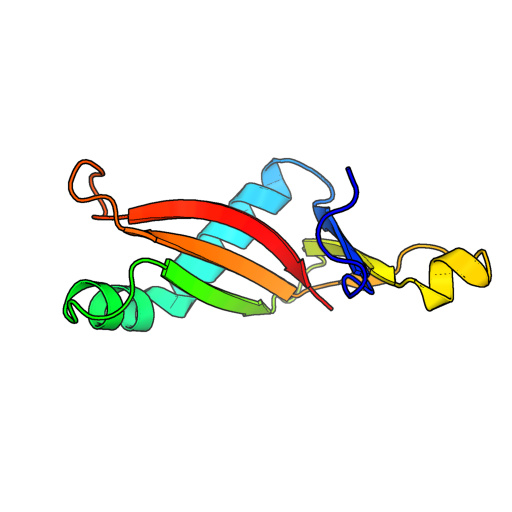 2.498 -1.123 1.00 97.94 96 SER A CA 1
ATOM 762 C C . SER A 1 96 ? -1.080 2.626 -2.383 1.00 97.94 96 SER A C 1
ATOM 764 O O . SER A 1 96 ? -1.550 3.146 -3.396 1.00 97.94 96 SER A O 1
ATOM 766 N N . TYR A 1 97 ? 0.182 2.214 -2.301 1.00 97.81 97 TYR A N 1
ATOM 767 C CA . TYR A 1 97 ? 1.121 2.275 -3.415 1.00 97.81 97 TYR A CA 1
ATOM 768 C C . TYR A 1 97 ? 2.237 1.229 -3.261 1.00 97.81 97 TYR A C 1
ATOM 770 O O . TYR A 1 97 ? 2.599 0.879 -2.132 1.00 97.81 97 TYR A O 1
ATOM 778 N N . PRO A 1 98 ? 2.811 0.733 -4.373 1.00 97.88 98 PRO A N 1
ATOM 779 C CA . PRO A 1 98 ? 3.970 -0.150 -4.318 1.00 97.88 98 PRO A CA 1
ATOM 780 C C . PRO A 1 98 ? 5.191 0.546 -3.722 1.00 97.88 98 PRO A C 1
ATOM 782 O O . PRO A 1 98 ? 5.364 1.757 -3.887 1.00 97.88 98 PRO A O 1
ATOM 785 N N . VAL A 1 99 ? 6.062 -0.228 -3.085 1.00 96.06 99 VAL A N 1
ATOM 786 C CA . VAL A 1 99 ? 7.342 0.248 -2.545 1.00 96.06 99 VAL A CA 1
ATOM 787 C C . VAL A 1 99 ? 8.465 -0.727 -2.918 1.00 96.06 99 VAL A C 1
ATOM 789 O O . VAL A 1 99 ? 8.168 -1.921 -3.031 1.00 96.06 99 VAL A O 1
ATOM 792 N N . PRO A 1 100 ? 9.693 -0.228 -3.177 1.00 91.94 100 PRO A N 1
ATOM 793 C CA . PRO A 1 100 ? 10.878 -1.058 -3.405 1.00 91.94 100 PRO A CA 1
ATOM 794 C C . PRO A 1 100 ? 11.149 -2.055 -2.285 1.00 91.94 100 PRO A C 1
ATOM 796 O O . PRO A 1 100 ? 11.015 -1.644 -1.111 1.00 91.94 100 PRO A O 1
#

Radius of gyration: 15.15 Å; Cα contacts (8 Å, |Δi|>4): 172; chains: 1; bounding box: 38×37×40 Å

Secondary structure (DSSP, 8-state):
----TT--EEEEESSHHHHHHHHHHHHHHTHHHHHHHHHSTT-SEEEEEEE-SS--EEEEEHHHHHHTPPPEEE-EEEEEEEE-TTSTTSEEEEEEEEE-

Sequence (100 aa):
MRAEPERDTVSRYVDEASAQKATDGVVLMRQKEIEAWLARNRSRKLELEAHFDDHTGLSLSRANFVQGAPPEWVKGARVILKRDPSAEMGYRVLTSYPVP

Mean predicted aligned error: 4.73 Å

pLDDT: mean 92.12, std 12.73, range [39.56, 98.62]